Protein AF-A0A4S3ZVS5-F1 (afdb_monomer)

Radius of gyration: 31.38 Å; Cα contacts (8 Å, |Δi|>4): 69; chains: 1; bounding box: 54×24×92 Å

Foldseek 3Di:
DQQLLLCVLVVLCVVVVHDLCRVCVLQVHDSVVSVCSNNSVDPCCVVCLVSSCVVSVHDSCVSVDPDPDDDDPVVVVVVVVVVVVVVVVVVVVVVVVVVVVVVVVVVVVVVVVVVVVVVVD

Mean predicted aligned error: 13.83 Å

Sequence (121 aa):
MNRTVGAKIRHLRKTRGYSQEEVAEKLNISQSAYARIENGESQSWASHIEQLSTIFEVKPKSFLSKQKESPSTKKQKDKLLFRDSLLALNEVYQKLIDQYEKRLQEKDELITLLKREKDHL

Nearest PDB structures (foldseek):
  2b5a-assembly1_A  TM=8.286E-01  e=1.042E-03  [Bacillus] caldolyticus
  3f52-assembly1_A  TM=8.918E-01  e=3.928E-03  Corynebacterium glutamicum
  6rnx-assembly1_A  TM=7.921E-01  e=5.553E-03  Deinococcus deserti VCD115
  3vk0-assembly2_B  TM=7.957E-01  e=6.994E-03  Neisseria meningitidis MC58
  3f51-assembly1_A  TM=7.182E-01  e=9.333E-03  Corynebacterium glutamicum

pLDDT: mean 87.11, std 14.57, range [42.22, 97.81]

InterPro domains:
  IPR001387 Cro/C1-type, helix-turn-helix domain [PF01381] (9-60)
  IPR001387 Cro/C1-type, helix-turn-helix domain [PS50943] (9-63)
  IPR001387 Cro/C1-type, helix-turn-helix domain [SM00530] (8-63)
  IPR001387 Cro/C1-type, helix-turn-helix domain [cd00093] (6-63)
  IPR010982 Lambda repressor-like, DNA-binding domain superfamily [G3DSA:1.10.260.40] (1-85)
  IPR010982 Lambda repressor-like, DNA-binding domain superfamily [SSF47413] (2-68)

Structure (mmCIF, N/CA/C/O backbone):
data_AF-A0A4S3ZVS5-F1
#
_entry.id   AF-A0A4S3ZVS5-F1
#
loop_
_atom_site.group_PDB
_atom_site.id
_atom_site.type_symbol
_atom_site.label_atom_id
_atom_site.label_alt_id
_atom_site.label_comp_id
_atom_site.label_asym_id
_atom_site.label_entity_id
_atom_site.label_seq_id
_atom_site.pdbx_PDB_ins_code
_atom_site.Cartn_x
_atom_site.Cartn_y
_atom_site.Cartn_z
_atom_site.occupancy
_atom_site.B_iso_or_equiv
_atom_site.auth_seq_id
_atom_site.auth_comp_id
_atom_site.auth_asym_id
_atom_site.auth_atom_id
_atom_site.pdbx_PDB_model_num
ATOM 1 N N . MET A 1 1 ? -4.031 -15.242 10.417 1.00 63.31 1 MET A N 1
ATOM 2 C CA . MET A 1 1 ? -5.374 -14.645 10.226 1.00 63.31 1 MET A CA 1
ATOM 3 C C . MET A 1 1 ? -5.447 -13.225 10.788 1.00 63.31 1 MET A C 1
ATOM 5 O O . MET A 1 1 ? -5.711 -12.316 10.015 1.00 63.31 1 MET A O 1
ATOM 9 N N . ASN A 1 2 ? -5.107 -13.000 12.066 1.00 80.69 2 ASN A N 1
ATOM 10 C CA . ASN A 1 2 ? -5.165 -11.668 12.703 1.00 80.69 2 ASN A CA 1
ATOM 11 C C . ASN A 1 2 ? -4.334 -10.596 11.990 1.00 80.69 2 ASN A C 1
ATOM 13 O O . ASN A 1 2 ? -4.858 -9.530 11.702 1.00 80.69 2 ASN A O 1
ATOM 17 N N . ARG A 1 3 ? -3.077 -10.892 11.625 1.00 87.31 3 ARG A N 1
ATOM 18 C CA . ARG A 1 3 ? -2.220 -9.947 10.881 1.00 87.31 3 ARG A CA 1
ATOM 19 C C . ARG A 1 3 ? -2.842 -9.489 9.558 1.00 87.31 3 ARG A C 1
ATOM 21 O O . ARG A 1 3 ? -2.750 -8.321 9.209 1.00 87.31 3 ARG A O 1
ATOM 28 N N . THR A 1 4 ? -3.508 -10.391 8.838 1.00 8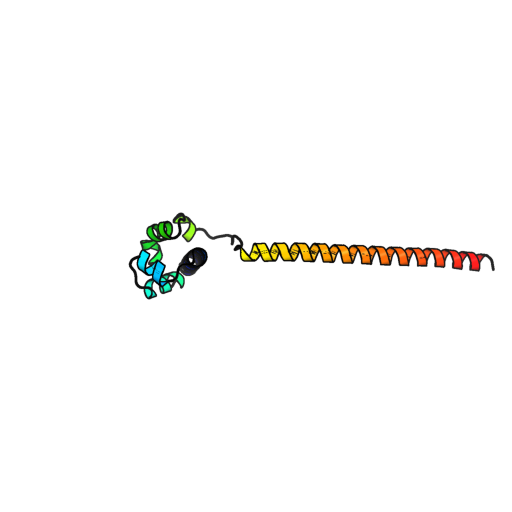9.38 4 THR A N 1
ATOM 29 C CA . THR A 1 4 ? -4.178 -10.071 7.569 1.00 89.38 4 THR A CA 1
ATOM 30 C C . THR A 1 4 ? -5.373 -9.145 7.785 1.00 89.38 4 THR A C 1
ATOM 32 O O . THR A 1 4 ? -5.566 -8.207 7.017 1.00 89.38 4 THR A O 1
ATOM 35 N N . VAL A 1 5 ? -6.165 -9.387 8.834 1.00 91.56 5 VAL A N 1
ATOM 36 C CA . VAL A 1 5 ? -7.308 -8.533 9.185 1.00 91.56 5 VAL A CA 1
ATOM 37 C C . VAL A 1 5 ? -6.831 -7.165 9.679 1.00 91.56 5 VAL A C 1
ATOM 39 O O . VAL A 1 5 ? -7.291 -6.147 9.170 1.00 91.56 5 VAL A O 1
ATOM 42 N N . GLY A 1 6 ? -5.845 -7.131 10.580 1.00 93.19 6 GLY A N 1
ATOM 43 C CA . GLY A 1 6 ? -5.231 -5.896 11.076 1.00 93.19 6 GLY A CA 1
ATOM 44 C C . GLY A 1 6 ? -4.649 -5.030 9.955 1.00 93.19 6 GLY A C 1
ATOM 45 O O . GLY A 1 6 ? -4.909 -3.829 9.901 1.00 93.19 6 GLY A O 1
ATOM 46 N N . ALA A 1 7 ? -3.967 -5.643 8.979 1.00 91.69 7 ALA A N 1
ATOM 47 C CA . ALA A 1 7 ? -3.454 -4.940 7.804 1.00 91.69 7 ALA A CA 1
ATOM 48 C C . ALA A 1 7 ? -4.566 -4.297 6.955 1.00 91.69 7 ALA A C 1
ATOM 50 O O . ALA A 1 7 ? -4.394 -3.182 6.460 1.00 91.69 7 ALA A O 1
ATOM 51 N N . LYS A 1 8 ? -5.722 -4.955 6.809 1.00 91.88 8 LYS A N 1
ATOM 52 C CA . LYS A 1 8 ? -6.874 -4.376 6.100 1.00 91.88 8 LYS A CA 1
ATOM 53 C C . LYS A 1 8 ? -7.531 -3.241 6.867 1.00 91.88 8 LYS A C 1
ATOM 55 O O . LYS A 1 8 ? -7.875 -2.239 6.253 1.00 91.88 8 LYS A O 1
ATOM 60 N N . ILE A 1 9 ? -7.697 -3.391 8.179 1.00 94.12 9 ILE A N 1
ATOM 61 C CA . ILE A 1 9 ? -8.220 -2.333 9.052 1.00 94.12 9 ILE A CA 1
ATOM 62 C C . ILE A 1 9 ? -7.335 -1.089 8.915 1.00 94.12 9 ILE A C 1
ATOM 64 O O . ILE A 1 9 ? -7.833 -0.004 8.620 1.00 94.12 9 ILE A O 1
ATOM 68 N N . ARG A 1 10 ? -6.009 -1.271 8.971 1.00 94.88 10 ARG A N 1
ATOM 69 C CA . ARG A 1 10 ? -5.032 -0.204 8.719 1.00 94.88 10 ARG A CA 1
ATOM 70 C C . ARG A 1 10 ? -5.173 0.417 7.333 1.00 94.88 10 ARG A C 1
ATOM 72 O O . ARG A 1 10 ? -5.065 1.634 7.197 1.00 94.88 10 ARG A O 1
ATOM 79 N N . HIS A 1 11 ? -5.367 -0.401 6.301 1.00 92.69 11 HIS A N 1
ATOM 80 C CA . HIS A 1 11 ? -5.551 0.094 4.941 1.00 92.69 11 HIS A CA 1
ATOM 81 C C . HIS A 1 11 ? -6.818 0.952 4.818 1.00 92.69 11 HIS A C 1
ATOM 83 O O . HIS A 1 11 ? -6.734 2.076 4.334 1.00 92.69 11 HIS A O 1
ATOM 89 N N . LEU A 1 12 ? -7.961 0.460 5.304 1.00 92.81 12 LEU A N 1
ATOM 90 C CA . LEU A 1 12 ? -9.234 1.184 5.288 1.00 92.81 12 LEU A CA 1
ATOM 91 C C . LEU A 1 12 ? -9.136 2.501 6.053 1.00 92.81 12 LEU A C 1
ATOM 93 O O . LEU A 1 12 ? -9.507 3.540 5.512 1.00 92.81 12 LEU A O 1
ATOM 97 N N . ARG A 1 13 ? -8.545 2.476 7.253 1.00 95.19 13 ARG A N 1
ATOM 98 C CA . ARG A 1 13 ? -8.303 3.678 8.049 1.00 95.19 13 ARG A CA 1
ATOM 99 C C . ARG A 1 13 ? -7.529 4.736 7.261 1.00 95.19 13 ARG A C 1
ATOM 101 O O . ARG A 1 13 ? -7.970 5.876 7.171 1.00 95.19 13 ARG A O 1
ATOM 108 N N . LYS A 1 14 ? -6.395 4.355 6.662 1.00 92.56 14 LYS A N 1
ATOM 109 C CA . LYS A 1 14 ? -5.555 5.280 5.885 1.00 92.56 14 LYS A CA 1
ATOM 110 C C . LYS A 1 14 ? -6.262 5.802 4.636 1.00 92.56 14 LYS A C 1
ATOM 112 O O . LYS A 1 14 ? -6.123 6.977 4.323 1.00 92.56 14 LYS A O 1
ATOM 117 N N . THR A 1 15 ? -7.025 4.961 3.939 1.00 88.44 15 THR A N 1
ATOM 118 C CA . THR A 1 15 ? -7.804 5.372 2.759 1.00 88.44 15 THR A CA 1
ATOM 119 C C . THR A 1 15 ? -8.904 6.371 3.117 1.00 88.44 15 THR A C 1
ATOM 121 O O . THR A 1 15 ? -9.191 7.265 2.329 1.00 88.44 15 THR A O 1
ATOM 124 N N . ARG A 1 16 ? -9.487 6.256 4.315 1.00 89.62 16 ARG A N 1
ATOM 125 C CA . ARG A 1 16 ? -10.464 7.212 4.856 1.00 89.62 16 ARG A CA 1
ATOM 126 C C . ARG A 1 16 ? -9.823 8.450 5.497 1.00 89.62 16 ARG A C 1
ATOM 128 O O . ARG A 1 16 ? -10.546 9.343 5.915 1.00 89.62 16 ARG A O 1
ATOM 135 N N . GLY A 1 17 ? -8.491 8.514 5.566 1.00 92.06 17 GLY A N 1
ATOM 136 C CA . GLY A 1 17 ? -7.759 9.650 6.128 1.00 92.06 17 GLY A CA 1
ATOM 137 C C . GLY A 1 17 ? -7.744 9.720 7.657 1.00 92.06 17 GLY A C 1
ATOM 138 O O . GLY A 1 17 ? -7.295 10.727 8.187 1.00 92.06 17 GLY A O 1
ATOM 139 N N . TYR A 1 18 ? -8.186 8.675 8.362 1.00 94.94 18 TYR A N 1
ATOM 140 C CA . TYR A 1 18 ? -8.285 8.704 9.823 1.00 94.94 18 TYR A CA 1
ATOM 141 C C . TYR A 1 18 ? -6.950 8.413 10.533 1.00 94.94 18 TYR A C 1
ATOM 143 O O . TYR A 1 18 ? -6.156 7.562 10.103 1.00 94.94 18 TYR A O 1
ATOM 151 N N . SER A 1 19 ? -6.725 9.050 11.679 1.00 97.44 19 SER A N 1
ATOM 152 C CA . SER A 1 19 ? -5.681 8.710 12.649 1.00 97.44 19 SER A CA 1
ATOM 153 C C . SER A 1 19 ? -6.059 7.468 13.472 1.00 97.44 19 SER A C 1
ATOM 155 O O . SER A 1 19 ? -7.186 6.969 13.405 1.00 97.44 19 SER A O 1
ATOM 157 N N . GLN A 1 20 ? -5.098 6.892 14.205 1.00 96.81 20 GLN A N 1
ATOM 158 C CA . GLN A 1 20 ? -5.401 5.746 15.075 1.00 96.81 20 GLN A CA 1
ATOM 159 C C . GLN A 1 20 ? -6.265 6.180 16.264 1.00 96.81 20 GLN A C 1
ATOM 161 O O . GLN A 1 20 ? -7.144 5.431 16.675 1.00 96.81 20 GLN A O 1
ATOM 166 N N . GLU A 1 21 ? -6.035 7.392 16.761 1.00 97.75 21 GLU A N 1
ATOM 167 C CA . GLU A 1 21 ? -6.771 8.048 17.834 1.00 97.75 21 GLU A CA 1
ATOM 168 C C . GLU A 1 21 ? -8.245 8.230 17.455 1.00 97.75 21 GLU A C 1
ATOM 170 O O . GLU A 1 21 ? -9.118 7.807 18.204 1.00 97.75 21 GLU A O 1
ATOM 175 N N . GLU A 1 22 ? -8.527 8.760 16.259 1.00 97.38 22 GLU A N 1
ATOM 176 C CA . GLU A 1 22 ? -9.896 9.020 15.791 1.00 97.38 22 GLU A CA 1
ATOM 177 C C . GLU A 1 22 ? -10.735 7.740 15.688 1.00 97.38 22 GLU A C 1
ATOM 179 O O . GLU A 1 22 ? -11.915 7.724 16.038 1.00 97.38 22 GLU A O 1
ATOM 184 N N . VAL A 1 23 ? -10.149 6.642 15.197 1.00 97.38 23 VAL A N 1
ATOM 185 C CA . VAL A 1 23 ? -10.874 5.363 15.118 1.00 97.38 23 VAL A CA 1
ATOM 186 C C . VAL A 1 23 ? -10.995 4.715 16.492 1.00 97.38 23 VAL A C 1
ATOM 188 O O . VAL A 1 23 ? -12.032 4.125 16.790 1.00 97.38 23 VAL A O 1
ATOM 191 N N . ALA A 1 24 ? -9.971 4.832 17.338 1.00 97.38 24 ALA A N 1
ATOM 192 C CA . ALA A 1 24 ? -10.018 4.323 18.703 1.00 97.38 24 ALA A CA 1
ATOM 193 C C . ALA A 1 24 ? -11.132 5.000 19.516 1.00 97.38 24 ALA A C 1
ATOM 195 O O . ALA A 1 24 ? -11.898 4.306 20.180 1.00 97.38 24 ALA A O 1
ATOM 196 N N . GLU A 1 25 ? -11.293 6.318 19.376 1.00 97.25 25 GLU A N 1
ATOM 197 C CA . GLU A 1 25 ? -12.379 7.083 19.991 1.00 97.25 25 GLU A CA 1
ATOM 198 C C . GLU A 1 25 ? -13.754 6.619 19.488 1.00 97.25 25 GLU A C 1
ATOM 200 O O . GLU A 1 25 ? -14.634 6.309 20.289 1.00 97.25 25 GLU A O 1
ATOM 205 N N . LYS A 1 26 ? -13.925 6.451 18.168 1.00 95.56 26 LYS A N 1
ATOM 206 C CA . LYS A 1 26 ? -15.174 5.926 17.576 1.00 95.56 26 LYS A CA 1
ATOM 207 C C . LYS A 1 26 ? -15.516 4.502 18.028 1.00 95.56 26 LYS A C 1
ATOM 209 O O . LYS A 1 26 ? -16.685 4.127 18.030 1.00 95.56 26 LYS A O 1
ATOM 214 N N . LEU A 1 27 ? -14.508 3.705 18.375 1.00 95.62 27 LEU A N 1
ATOM 215 C CA . LEU A 1 27 ? -14.665 2.354 18.917 1.00 95.62 27 LEU A CA 1
ATOM 216 C C . LEU A 1 27 ? -14.763 2.320 20.444 1.00 95.62 27 LEU A C 1
ATOM 218 O O . LEU A 1 27 ? -14.998 1.250 21.000 1.00 95.62 27 LEU A O 1
ATOM 222 N N . ASN A 1 28 ? -14.589 3.461 21.113 1.00 95.94 28 ASN A N 1
ATOM 223 C CA . ASN A 1 28 ? -14.520 3.574 22.565 1.00 95.94 28 ASN A CA 1
ATOM 224 C C . ASN A 1 28 ? -13.439 2.666 23.194 1.00 95.94 28 ASN A C 1
ATOM 226 O O . ASN A 1 28 ? -13.673 1.975 24.186 1.00 95.94 28 ASN A O 1
ATOM 230 N N . ILE A 1 29 ? -12.245 2.646 22.593 1.00 96.38 29 ILE A N 1
ATOM 231 C CA . ILE A 1 29 ? -11.066 1.916 23.085 1.00 96.38 29 ILE A CA 1
ATOM 232 C C . ILE A 1 29 ? -9.841 2.831 23.141 1.00 96.38 29 ILE A C 1
ATOM 234 O O . ILE A 1 29 ? -9.815 3.900 22.538 1.00 96.38 29 ILE A O 1
ATOM 238 N N . SER A 1 30 ? -8.780 2.404 23.831 1.00 97.56 30 SER A N 1
ATOM 239 C CA . SER A 1 30 ? -7.521 3.150 23.806 1.00 97.56 30 SER A CA 1
ATOM 240 C C . SER A 1 30 ? -6.856 3.086 22.425 1.00 97.56 30 SER A C 1
ATOM 242 O O . SER A 1 30 ? -6.913 2.069 21.724 1.00 97.56 30 SER A O 1
ATOM 244 N N . GLN A 1 31 ? -6.134 4.147 22.063 1.00 97.44 31 GLN A N 1
ATOM 245 C CA . GLN A 1 31 ? -5.321 4.182 20.843 1.00 97.44 31 GLN A CA 1
ATOM 246 C C . GLN A 1 31 ? -4.303 3.028 20.799 1.00 97.44 31 GLN A C 1
ATOM 248 O O . GLN A 1 31 ? -4.131 2.392 19.758 1.00 97.44 31 GLN A O 1
ATOM 253 N N . SER A 1 32 ? -3.722 2.656 21.945 1.00 97.38 32 SER A N 1
ATOM 254 C CA . SER A 1 32 ? -2.833 1.494 22.064 1.00 97.38 32 SER A CA 1
ATOM 255 C C . SER A 1 32 ? -3.535 0.160 21.769 1.00 97.38 32 SER A C 1
ATOM 257 O O . SER A 1 32 ? -2.975 -0.692 21.074 1.00 97.38 32 SER A O 1
ATOM 259 N N . ALA A 1 33 ? -4.775 -0.029 22.230 1.00 96.44 33 ALA A N 1
ATOM 260 C CA . ALA A 1 33 ? -5.563 -1.223 21.931 1.00 96.44 33 ALA A CA 1
ATOM 261 C C . ALA A 1 33 ? -5.896 -1.307 20.435 1.00 96.44 33 ALA A C 1
ATOM 263 O O . ALA A 1 33 ? -5.789 -2.379 19.832 1.00 96.44 33 ALA A O 1
ATOM 264 N N . TYR A 1 34 ? -6.227 -0.172 19.815 1.00 97.75 34 TYR A N 1
ATOM 265 C CA . TYR A 1 34 ? -6.447 -0.097 18.375 1.00 97.75 34 TYR A CA 1
ATOM 266 C C . TYR A 1 34 ? -5.163 -0.375 17.569 1.00 97.75 34 TYR A C 1
ATOM 268 O O . TYR A 1 34 ? -5.183 -1.135 16.599 1.00 97.75 34 TYR A O 1
ATOM 276 N N . ALA A 1 35 ? -4.009 0.142 17.999 1.00 96.88 35 ALA A N 1
ATOM 277 C CA . ALA A 1 35 ? -2.725 -0.149 17.361 1.00 96.88 35 ALA A CA 1
ATOM 278 C C . ALA A 1 35 ? -2.395 -1.654 17.390 1.00 96.88 35 ALA A C 1
ATOM 280 O O . ALA A 1 35 ? -1.988 -2.224 16.371 1.00 96.88 35 ALA A O 1
ATOM 281 N N . ARG A 1 36 ? -2.659 -2.330 18.518 1.00 96.69 36 ARG A N 1
ATOM 282 C CA . ARG A 1 36 ? -2.513 -3.790 18.643 1.00 96.69 36 ARG A CA 1
ATOM 283 C C . ARG A 1 36 ? -3.428 -4.566 17.695 1.00 96.69 36 ARG A C 1
ATOM 285 O O . ARG A 1 36 ? -3.016 -5.603 17.168 1.00 96.69 36 ARG A O 1
ATOM 292 N N . ILE A 1 37 ? -4.650 -4.081 17.456 1.00 95.69 37 ILE A N 1
ATOM 293 C CA . ILE A 1 37 ? -5.551 -4.638 16.436 1.00 95.69 37 ILE A CA 1
ATOM 294 C C . ILE A 1 37 ? -4.893 -4.552 15.053 1.00 95.69 37 ILE A C 1
ATOM 296 O O . ILE A 1 37 ? -4.796 -5.564 14.357 1.00 95.69 37 ILE A O 1
ATOM 300 N N . GLU A 1 38 ? -4.397 -3.375 14.661 1.00 95.31 38 GLU A N 1
ATOM 301 C CA . GLU A 1 38 ? -3.777 -3.184 13.344 1.00 95.31 38 GLU A CA 1
ATOM 302 C C . GLU A 1 38 ? -2.510 -4.027 13.148 1.00 95.31 38 GLU A C 1
ATOM 304 O O . GLU A 1 38 ? -2.257 -4.513 12.044 1.00 95.31 38 GLU A O 1
ATOM 309 N N . ASN A 1 39 ? -1.728 -4.234 14.211 1.00 94.31 39 ASN A N 1
ATOM 310 C CA . ASN A 1 39 ? -0.542 -5.096 14.196 1.00 94.31 39 ASN A CA 1
ATOM 311 C C . ASN A 1 39 ? -0.882 -6.599 14.197 1.00 94.31 39 ASN A C 1
ATOM 313 O O . ASN A 1 39 ? -0.012 -7.439 13.959 1.00 94.31 39 ASN A O 1
ATOM 317 N N . GLY A 1 40 ? -2.145 -6.962 14.444 1.00 92.19 40 GLY A N 1
ATOM 318 C CA . GLY A 1 40 ? -2.587 -8.351 14.567 1.00 92.19 40 GLY A CA 1
ATOM 319 C C . GLY A 1 40 ? -2.170 -9.026 15.878 1.00 92.19 40 GLY A C 1
ATOM 320 O O . GLY A 1 40 ? -2.210 -10.254 15.959 1.00 92.19 40 GLY A O 1
ATOM 321 N N . GLU A 1 41 ? -1.784 -8.236 16.882 1.00 92.75 41 GLU A N 1
ATOM 322 C CA . GLU A 1 41 ? -1.416 -8.656 18.244 1.00 92.75 41 GLU A CA 1
ATOM 323 C C . GLU A 1 41 ? -2.643 -8.835 19.156 1.00 92.75 41 GLU A C 1
ATOM 325 O O . GLU A 1 41 ? -2.524 -9.301 20.290 1.00 92.75 41 GLU A O 1
ATOM 330 N N . SER A 1 42 ? -3.826 -8.424 18.690 1.00 90.12 42 SER A N 1
ATOM 331 C CA . SER A 1 42 ? -5.107 -8.609 19.372 1.00 90.12 42 SER A CA 1
ATOM 332 C C . SER A 1 42 ? -6.168 -9.154 18.414 1.00 90.12 42 SER A C 1
ATOM 334 O O . SER A 1 42 ? -6.199 -8.801 17.234 1.00 90.12 42 SER A O 1
ATOM 336 N N . GLN A 1 43 ? -7.063 -9.997 18.937 1.00 90.06 43 GLN A N 1
ATOM 337 C CA . GLN A 1 43 ? -8.267 -10.478 18.243 1.00 90.06 43 GLN A CA 1
ATOM 338 C C . GLN A 1 43 ? -9.516 -9.648 18.538 1.00 90.06 43 GLN A C 1
ATOM 340 O O . GLN A 1 43 ? -10.578 -9.938 17.993 1.00 90.06 43 GLN A O 1
ATOM 345 N N . SER A 1 44 ? -9.396 -8.587 19.339 1.00 91.25 44 SER A N 1
ATOM 346 C CA . SER A 1 44 ? -10.530 -7.727 19.685 1.00 91.25 44 SER A CA 1
ATOM 347 C C . SER A 1 44 ? -11.190 -7.070 18.468 1.00 91.25 44 SER A C 1
ATOM 349 O O . SER A 1 44 ? -12.331 -6.649 18.563 1.00 91.25 44 SER A O 1
ATOM 351 N N . TRP A 1 45 ? -10.565 -7.042 17.286 1.00 92.25 45 TRP A N 1
ATOM 352 C CA . TRP A 1 45 ? -11.249 -6.618 16.055 1.00 92.25 45 TRP A CA 1
ATOM 353 C C . TRP A 1 45 ? -12.531 -7.408 15.764 1.00 92.25 45 TRP A C 1
ATOM 355 O O . TRP A 1 45 ? -13.441 -6.863 15.150 1.00 92.25 45 TRP A O 1
ATOM 365 N N . ALA A 1 46 ? -12.618 -8.671 16.198 1.00 92.00 46 ALA A N 1
ATOM 366 C CA . ALA A 1 46 ? -13.792 -9.504 15.964 1.00 92.00 46 ALA A CA 1
ATOM 367 C C . ALA A 1 46 ? -15.005 -9.013 16.767 1.00 92.00 46 ALA A C 1
ATOM 369 O O . ALA A 1 46 ? -16.108 -8.981 16.231 1.00 92.00 46 ALA A O 1
ATOM 370 N N . SER A 1 47 ? -14.803 -8.564 18.012 1.00 93.88 47 SER A N 1
ATOM 371 C CA . SER A 1 47 ? -15.882 -8.002 18.837 1.00 93.88 47 SER A CA 1
ATOM 372 C C . SER A 1 47 ? -16.335 -6.623 18.354 1.00 93.88 47 SER A C 1
ATOM 374 O O . SER A 1 47 ? -17.468 -6.233 18.601 1.00 93.88 47 SER A O 1
ATOM 376 N N . HIS A 1 48 ? -15.470 -5.906 17.634 1.00 93.88 48 HIS A N 1
ATOM 377 C CA . HIS A 1 48 ? -15.754 -4.574 17.096 1.00 93.88 48 HIS A CA 1
ATOM 378 C C . HIS A 1 48 ? -16.119 -4.602 15.604 1.00 93.88 48 HIS A C 1
ATOM 380 O O . HIS A 1 48 ? -16.186 -3.549 14.974 1.00 93.88 48 HIS A O 1
ATOM 386 N N . ILE A 1 49 ? -16.323 -5.780 14.999 1.00 93.94 49 ILE A N 1
ATOM 387 C CA . ILE A 1 49 ? -16.419 -5.898 13.537 1.00 93.94 49 ILE A CA 1
ATOM 388 C C . ILE A 1 49 ? -17.604 -5.122 12.954 1.00 93.94 49 ILE A C 1
ATOM 390 O O . ILE A 1 49 ? -17.448 -4.509 11.903 1.00 93.94 49 ILE A O 1
ATOM 394 N N . GLU A 1 50 ? -18.735 -5.087 13.664 1.00 94.50 50 GLU A N 1
ATOM 395 C CA . GLU A 1 50 ? -19.936 -4.340 13.267 1.00 94.50 50 GLU A CA 1
ATOM 396 C C . GLU A 1 50 ? -19.710 -2.820 13.323 1.00 94.50 50 GLU A C 1
ATOM 398 O O . GLU A 1 50 ? -20.067 -2.079 12.406 1.00 94.50 50 GLU A O 1
ATOM 403 N N . GLN A 1 51 ? -19.033 -2.336 14.365 1.00 95.50 51 GLN A N 1
ATOM 404 C CA . GLN A 1 51 ? -18.690 -0.917 14.481 1.00 95.50 51 GLN A CA 1
ATOM 405 C C . GLN A 1 51 ? -17.657 -0.516 13.427 1.00 95.50 51 GLN A C 1
ATOM 407 O O . GLN A 1 51 ? -17.805 0.513 12.776 1.00 95.50 51 GLN A O 1
ATOM 412 N N . LEU A 1 52 ? -16.644 -1.355 13.201 1.00 95.69 52 LEU A N 1
ATOM 413 C CA . LEU A 1 52 ? -15.645 -1.162 12.152 1.00 95.69 52 LEU A CA 1
ATOM 414 C C . LEU A 1 52 ? -16.284 -1.129 10.757 1.00 95.69 52 LEU A C 1
ATOM 416 O O . LEU A 1 52 ? -15.882 -0.309 9.930 1.00 95.69 52 LEU A O 1
ATOM 420 N N . SER A 1 53 ? -17.280 -1.982 10.481 1.00 94.31 53 SER A N 1
ATOM 421 C CA . SER A 1 53 ? -18.037 -1.915 9.225 1.00 94.31 53 SER A CA 1
ATOM 422 C C . SER A 1 53 ? -18.785 -0.604 9.067 1.00 94.31 53 SER A C 1
ATOM 424 O O . SER A 1 53 ? -18.791 -0.061 7.967 1.00 94.31 53 SER A O 1
ATOM 426 N N . THR A 1 54 ? -19.365 -0.077 10.143 1.00 95.00 54 THR A N 1
ATOM 427 C CA . THR A 1 54 ? -20.057 1.214 10.119 1.00 95.00 54 THR A CA 1
ATOM 428 C C . THR A 1 54 ? -19.074 2.364 9.906 1.00 95.00 54 THR A C 1
ATOM 430 O O . THR A 1 54 ? -19.283 3.179 9.017 1.00 95.00 54 THR A O 1
ATOM 433 N N . ILE A 1 55 ? -17.957 2.394 10.644 1.00 94.38 55 ILE A N 1
ATOM 434 C CA . ILE A 1 55 ? -16.931 3.449 10.546 1.00 94.38 55 ILE A CA 1
ATOM 435 C C . ILE A 1 55 ? -16.319 3.512 9.141 1.00 94.38 55 ILE A C 1
ATOM 437 O O . ILE A 1 55 ? -16.059 4.596 8.624 1.00 94.38 55 ILE A O 1
ATOM 441 N N . PHE A 1 56 ? -16.056 2.359 8.524 1.00 94.31 56 PHE A N 1
ATOM 442 C CA . PHE A 1 56 ? -15.431 2.299 7.200 1.00 94.31 56 PHE A CA 1
ATOM 443 C C . PHE A 1 56 ? -16.428 2.121 6.049 1.00 94.31 56 PHE A C 1
ATOM 445 O O . PHE A 1 56 ? -15.991 2.060 4.897 1.00 94.31 56 PHE A O 1
ATOM 452 N N . GLU A 1 57 ? -17.727 2.041 6.344 1.00 93.25 57 GLU A N 1
ATOM 453 C CA . GLU A 1 57 ? -18.838 1.797 5.409 1.00 93.25 57 GLU A CA 1
ATOM 454 C C . GLU A 1 57 ? -18.588 0.587 4.488 1.00 93.25 57 GLU A C 1
ATOM 456 O O . GLU A 1 57 ? -18.718 0.644 3.264 1.00 93.25 57 GLU A O 1
ATOM 461 N N . VAL A 1 58 ? -18.179 -0.536 5.077 1.00 91.50 58 VAL A N 1
ATOM 462 C CA . VAL A 1 58 ? -17.925 -1.797 4.364 1.00 91.50 58 VAL A CA 1
ATOM 463 C C . VAL A 1 58 ? -18.683 -2.938 5.019 1.00 91.50 58 VAL A C 1
ATOM 465 O O . VAL A 1 58 ? -18.969 -2.900 6.204 1.00 91.50 58 VAL A O 1
ATOM 468 N N . LYS A 1 59 ? -18.970 -4.017 4.287 1.00 92.81 59 LYS A N 1
ATOM 469 C CA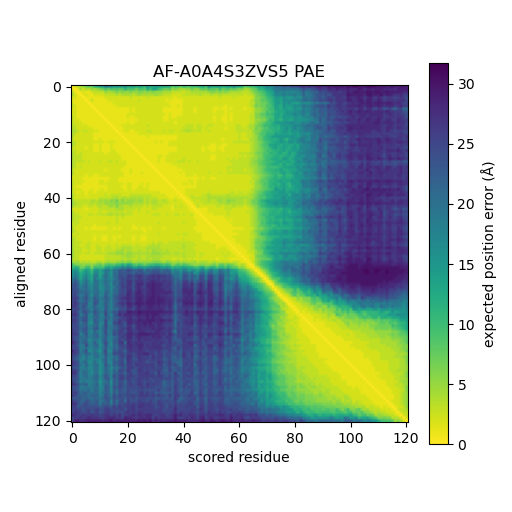 . LYS A 1 59 ? -19.577 -5.214 4.893 1.00 92.81 59 LYS A CA 1
ATOM 470 C C . LYS A 1 59 ? -18.585 -5.915 5.842 1.00 92.81 59 LYS A C 1
ATOM 472 O O . LYS A 1 59 ? -17.419 -6.052 5.463 1.00 92.81 59 LYS A O 1
ATOM 477 N N . PRO A 1 60 ? -19.026 -6.494 6.978 1.00 89.44 60 PRO A N 1
ATOM 478 C CA . PRO A 1 60 ? -18.161 -7.262 7.887 1.00 89.44 60 PRO A CA 1
ATOM 479 C C . PRO A 1 60 ? -17.327 -8.352 7.187 1.00 89.44 60 PRO A C 1
ATOM 481 O O . PRO A 1 60 ? -16.144 -8.555 7.466 1.00 89.44 60 PRO A O 1
ATOM 484 N N . LYS A 1 61 ? -17.908 -9.021 6.182 1.00 89.00 61 LYS A N 1
ATOM 485 C CA . LYS A 1 61 ? -17.218 -10.057 5.391 1.00 89.00 61 LYS A CA 1
ATOM 486 C C . LYS A 1 61 ? -15.976 -9.538 4.646 1.00 89.00 61 LYS A C 1
ATOM 488 O O . LYS A 1 61 ? -15.061 -10.322 4.392 1.00 89.00 61 LYS A O 1
ATOM 493 N N . SER A 1 62 ? -15.892 -8.241 4.340 1.00 86.69 62 SER A N 1
ATOM 494 C CA . SER A 1 62 ? -14.745 -7.628 3.650 1.00 86.69 62 SER A CA 1
ATOM 495 C C . SER A 1 62 ? -13.453 -7.695 4.478 1.00 86.69 62 SER A C 1
ATOM 497 O O . SER A 1 62 ? -12.355 -7.864 3.931 1.00 86.69 62 SER A O 1
ATOM 499 N N . PHE A 1 63 ? -13.557 -7.665 5.812 1.00 87.44 63 PHE A N 1
ATOM 500 C CA . PHE A 1 63 ? -12.403 -7.845 6.699 1.00 87.44 63 PHE A CA 1
ATOM 501 C C . PHE A 1 63 ? -11.828 -9.266 6.610 1.00 87.44 63 PHE A C 1
ATOM 503 O O . PHE A 1 63 ? -10.617 -9.454 6.732 1.00 87.44 63 PHE A O 1
ATOM 510 N N . LEU A 1 64 ? -12.652 -10.259 6.264 1.00 85.19 64 LEU A N 1
ATOM 511 C CA . LEU A 1 64 ? -12.284 -11.680 6.223 1.00 85.19 64 LEU A CA 1
ATOM 512 C C . LEU A 1 64 ? -11.923 -12.184 4.818 1.00 85.19 64 LEU A C 1
ATOM 514 O O . LEU A 1 64 ? -1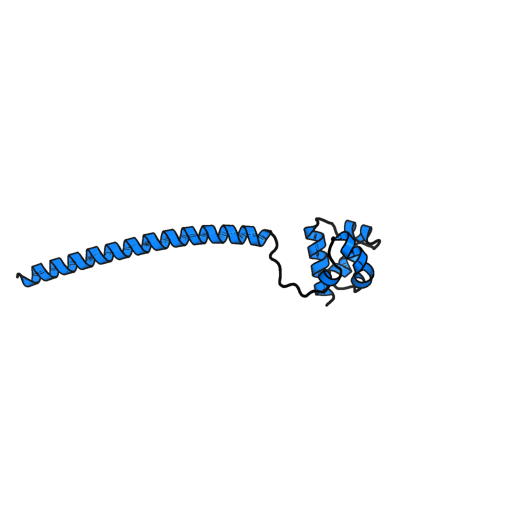1.124 -13.108 4.682 1.00 85.19 64 LEU A O 1
ATOM 518 N N . SER A 1 65 ? -12.446 -11.563 3.758 1.00 78.00 65 SER A N 1
ATOM 519 C CA . SER A 1 65 ? -12.220 -12.010 2.377 1.00 78.00 65 SER A CA 1
ATOM 520 C C . SER A 1 65 ? -10.741 -11.928 1.989 1.00 78.00 65 SER A C 1
ATOM 522 O O . SER A 1 65 ? -10.183 -10.835 1.996 1.00 78.00 65 SER A O 1
ATOM 524 N N . LYS A 1 66 ? -10.068 -13.019 1.611 1.00 67.50 66 LYS A N 1
ATOM 525 C CA . LYS A 1 66 ? -8.712 -12.927 1.032 1.00 67.50 66 LYS A CA 1
ATOM 526 C C . LYS A 1 66 ? -8.783 -12.021 -0.205 1.00 67.50 66 LYS A C 1
ATOM 528 O O . LYS A 1 66 ? -9.336 -12.426 -1.222 1.00 67.50 66 LYS A O 1
ATOM 533 N N . GLN A 1 67 ? -8.330 -10.771 -0.105 1.00 58.78 67 GLN A N 1
ATOM 534 C CA . GLN A 1 67 ? -8.374 -9.875 -1.253 1.00 58.78 67 GLN A CA 1
ATOM 535 C C . GLN A 1 67 ? -7.293 -10.311 -2.241 1.00 58.78 67 GLN A C 1
ATOM 537 O O . GLN A 1 67 ? -6.122 -10.392 -1.880 1.00 58.78 67 GLN A O 1
ATOM 542 N N . LYS A 1 68 ? -7.698 -10.556 -3.493 1.00 52.59 68 LYS A N 1
ATOM 543 C CA . LYS A 1 68 ? -6.870 -10.177 -4.640 1.00 52.59 68 LYS A CA 1
ATOM 544 C C . LYS A 1 68 ? -6.710 -8.667 -4.521 1.00 52.59 68 LYS A C 1
ATOM 546 O O . LYS A 1 68 ? -7.722 -7.972 -4.485 1.00 52.59 68 LYS A O 1
ATOM 551 N N . GLU A 1 69 ? -5.484 -8.187 -4.354 1.00 45.56 69 GLU A N 1
ATOM 552 C CA . GLU A 1 69 ? -5.195 -6.758 -4.249 1.00 45.56 69 GLU A CA 1
ATOM 553 C C . GLU A 1 69 ? -5.915 -5.986 -5.364 1.00 45.56 69 GLU A C 1
ATOM 555 O O . GLU A 1 69 ? -5.565 -6.107 -6.537 1.00 45.56 69 GLU A O 1
ATOM 560 N N . SER A 1 70 ? -6.928 -5.190 -5.023 1.00 44.56 70 SER A N 1
ATOM 561 C CA . SER A 1 70 ? -7.397 -4.148 -5.931 1.00 44.56 70 SER A CA 1
ATOM 562 C C . SER A 1 70 ? -6.343 -3.037 -5.917 1.00 44.56 70 SER A C 1
ATOM 564 O O . SER A 1 70 ? -5.987 -2.570 -4.830 1.00 44.56 70 SER A O 1
ATOM 566 N N . PRO A 1 71 ? -5.801 -2.625 -7.076 1.00 42.22 71 PRO A N 1
ATOM 567 C CA . PRO A 1 71 ? -4.700 -1.684 -7.117 1.00 42.22 71 PRO A CA 1
ATOM 568 C C . PRO A 1 71 ? -5.165 -0.330 -6.584 1.00 42.22 71 PRO A C 1
ATOM 570 O O . PRO A 1 71 ? -6.062 0.297 -7.139 1.00 42.22 71 PRO A O 1
ATOM 573 N N . SER A 1 72 ? -4.536 0.105 -5.498 1.00 46.25 72 SER A N 1
ATOM 574 C CA . SER A 1 72 ? -4.625 1.456 -4.957 1.00 46.25 72 SER A CA 1
ATOM 575 C C . SER A 1 72 ? -4.441 2.509 -6.057 1.00 46.25 72 SER A C 1
ATOM 577 O O . SER A 1 72 ? -3.629 2.340 -6.963 1.00 46.25 72 SER A O 1
ATOM 579 N N . THR A 1 73 ? -5.153 3.631 -5.949 1.00 50.03 73 THR A N 1
ATOM 580 C CA . THR A 1 73 ? -5.239 4.738 -6.924 1.00 50.03 73 THR A CA 1
ATOM 581 C C . THR A 1 73 ? -3.879 5.300 -7.387 1.00 50.03 73 THR A C 1
ATOM 583 O O . THR A 1 73 ? -3.785 5.888 -8.460 1.00 50.03 73 THR A O 1
ATOM 586 N N . LYS A 1 74 ? -2.790 5.057 -6.641 1.00 50.22 74 LYS A N 1
ATOM 587 C CA . LYS A 1 74 ? -1.407 5.356 -7.066 1.00 50.22 74 LYS A CA 1
ATOM 588 C C . LYS A 1 74 ? -0.917 4.457 -8.216 1.00 50.22 74 LYS A C 1
ATOM 590 O O . LYS A 1 74 ? -0.355 4.971 -9.174 1.00 50.22 74 LYS A O 1
ATOM 595 N N . LYS A 1 75 ? -1.242 3.155 -8.201 1.00 50.34 75 LYS A N 1
ATOM 596 C CA . LYS A 1 75 ? -0.888 2.201 -9.274 1.00 50.34 75 LYS A CA 1
ATOM 597 C C . LYS A 1 75 ? -1.545 2.558 -10.617 1.00 50.34 75 LYS A C 1
ATOM 599 O O . LYS A 1 75 ? -1.064 2.138 -11.663 1.00 50.34 75 LYS A O 1
ATOM 604 N N . GLN A 1 76 ? -2.649 3.309 -10.605 1.00 52.53 76 GLN A N 1
ATOM 605 C CA . GLN A 1 76 ? -3.376 3.673 -11.823 1.00 52.53 76 GLN A CA 1
ATOM 606 C C . GLN A 1 76 ? -2.701 4.829 -12.582 1.00 52.53 76 GLN A C 1
ATOM 608 O O . GLN A 1 76 ? -2.607 4.757 -13.805 1.00 52.53 76 GLN A O 1
ATOM 613 N N . LYS A 1 77 ? -2.153 5.829 -11.869 1.00 55.12 77 LYS A N 1
ATOM 614 C CA . LYS A 1 77 ? -1.310 6.885 -12.464 1.00 55.12 77 LYS A CA 1
ATOM 615 C C . LYS A 1 77 ? 0.006 6.324 -13.006 1.00 55.12 77 LYS A C 1
ATOM 617 O O . LYS A 1 77 ? 0.363 6.635 -14.136 1.00 55.12 77 LYS A O 1
ATOM 622 N N . ASP A 1 78 ? 0.660 5.437 -12.256 1.00 58.56 78 ASP A N 1
ATOM 623 C CA . ASP A 1 78 ? 1.902 4.789 -12.702 1.00 58.56 78 ASP A CA 1
ATOM 624 C C . ASP A 1 78 ? 1.681 3.933 -13.960 1.00 58.56 78 ASP A C 1
ATOM 626 O O . ASP A 1 78 ? 2.499 3.937 -14.877 1.00 58.56 78 ASP A O 1
ATOM 630 N N . LYS A 1 79 ? 0.533 3.246 -14.061 1.00 67.31 79 LYS A N 1
ATOM 631 C CA . LYS A 1 79 ? 0.166 2.461 -15.250 1.00 67.31 79 LYS A CA 1
ATOM 632 C C . LYS A 1 79 ? -0.117 3.332 -16.479 1.00 67.31 79 LYS A C 1
ATOM 634 O O . LYS A 1 79 ? 0.138 2.886 -17.597 1.00 67.31 79 LYS A O 1
ATOM 639 N N . LEU A 1 80 ? -0.655 4.537 -16.281 1.00 67.62 80 LEU A N 1
ATOM 640 C CA . LEU A 1 80 ? -0.916 5.488 -17.363 1.00 67.62 80 LEU A CA 1
ATOM 641 C C . LEU A 1 80 ? 0.401 6.063 -17.907 1.00 67.62 80 LEU A C 1
ATOM 643 O O . LEU A 1 80 ? 0.659 5.944 -19.098 1.00 67.62 80 LEU A O 1
ATOM 647 N N . LEU A 1 81 ? 1.283 6.538 -17.019 1.00 71.56 81 LEU A N 1
ATOM 648 C CA . LEU A 1 81 ? 2.619 7.028 -17.386 1.00 71.56 81 LEU A CA 1
ATOM 649 C C . LEU A 1 81 ? 3.458 5.954 -18.096 1.00 71.56 81 LEU A C 1
ATOM 651 O O . LEU A 1 81 ? 4.155 6.239 -19.066 1.00 71.56 81 LEU A O 1
ATOM 655 N N . PHE A 1 82 ? 3.358 4.696 -17.656 1.00 78.69 82 PHE A N 1
ATOM 656 C CA . PHE A 1 82 ? 4.050 3.585 -18.307 1.00 78.69 82 PHE A CA 1
ATOM 657 C C . PHE A 1 82 ? 3.526 3.302 -19.726 1.00 78.69 82 PHE A C 1
ATOM 659 O O . PHE A 1 82 ? 4.311 2.936 -20.599 1.00 78.69 82 PHE A O 1
ATOM 666 N N . ARG A 1 83 ? 2.221 3.487 -19.989 1.00 78.44 83 ARG A N 1
ATOM 667 C CA . ARG A 1 83 ? 1.661 3.342 -21.346 1.00 78.44 83 ARG A CA 1
ATOM 668 C C . ARG A 1 83 ? 2.183 4.416 -22.290 1.00 78.44 83 ARG A C 1
ATOM 670 O O . ARG A 1 83 ? 2.550 4.074 -23.410 1.00 78.44 83 ARG A O 1
ATOM 677 N N . ASP A 1 84 ? 2.233 5.665 -21.841 1.00 80.31 84 ASP A N 1
ATOM 678 C CA . ASP A 1 84 ? 2.678 6.780 -22.681 1.00 80.31 84 ASP A CA 1
ATOM 679 C C . ASP A 1 84 ? 4.160 6.627 -23.051 1.00 80.31 84 ASP A C 1
ATOM 681 O O . ASP A 1 84 ? 4.521 6.732 -24.224 1.00 80.31 84 ASP A O 1
ATOM 685 N N . SER A 1 85 ? 5.005 6.237 -22.087 1.00 84.19 85 SER A N 1
ATOM 686 C CA . SER A 1 85 ? 6.408 5.894 -22.361 1.00 84.19 85 SER A CA 1
ATOM 687 C C . SER A 1 85 ? 6.561 4.706 -23.317 1.00 84.19 85 SER A C 1
ATOM 689 O O . SER A 1 85 ? 7.446 4.721 -24.170 1.00 84.19 85 SER A O 1
ATOM 691 N N . LEU A 1 86 ? 5.712 3.677 -23.210 1.00 89.94 86 LEU A N 1
ATOM 692 C CA . LEU A 1 86 ? 5.776 2.508 -24.093 1.00 89.94 86 LEU A CA 1
ATOM 693 C C . LEU A 1 86 ? 5.388 2.852 -25.540 1.00 89.94 86 LEU A C 1
ATOM 695 O O . LEU A 1 86 ? 5.990 2.328 -26.474 1.00 89.94 86 LEU A O 1
ATOM 699 N N . LEU A 1 87 ? 4.407 3.741 -25.727 1.00 90.25 87 LEU A N 1
ATOM 700 C CA . LEU A 1 87 ? 3.995 4.219 -27.048 1.00 90.25 87 LEU A CA 1
ATOM 701 C C . LEU A 1 87 ? 5.105 5.032 -27.720 1.00 90.25 87 LEU A C 1
ATOM 703 O O . LEU A 1 87 ? 5.449 4.746 -28.865 1.00 90.25 87 LEU A O 1
ATOM 707 N N . ALA A 1 88 ? 5.706 5.976 -26.991 1.00 89.62 88 ALA A N 1
ATOM 708 C CA . ALA A 1 88 ? 6.816 6.778 -27.502 1.00 89.62 88 ALA A CA 1
ATOM 709 C C . ALA A 1 88 ? 8.027 5.908 -27.877 1.00 89.62 88 ALA A C 1
ATOM 711 O O . ALA A 1 88 ? 8.639 6.098 -28.926 1.00 89.62 88 ALA A O 1
ATOM 712 N N . LEU A 1 89 ? 8.347 4.907 -27.051 1.00 92.31 89 LEU A N 1
ATOM 713 C CA . LEU A 1 89 ? 9.435 3.974 -27.327 1.00 92.31 89 LEU A CA 1
ATOM 714 C C . LEU A 1 89 ? 9.167 3.143 -28.590 1.00 92.31 89 LEU A C 1
ATOM 716 O O . LEU A 1 89 ? 10.061 2.977 -29.417 1.00 92.31 89 LEU A O 1
ATOM 720 N N . ASN A 1 90 ? 7.935 2.655 -28.762 1.00 94.75 90 ASN A N 1
ATOM 721 C CA . ASN A 1 90 ? 7.555 1.920 -29.965 1.00 94.75 90 ASN A CA 1
ATOM 722 C C . ASN A 1 90 ? 7.675 2.797 -31.221 1.00 94.75 90 ASN A C 1
ATOM 724 O O . ASN A 1 90 ? 8.210 2.345 -32.225 1.00 94.75 90 ASN A O 1
ATOM 728 N N . GLU A 1 91 ? 7.254 4.063 -31.158 1.00 94.25 9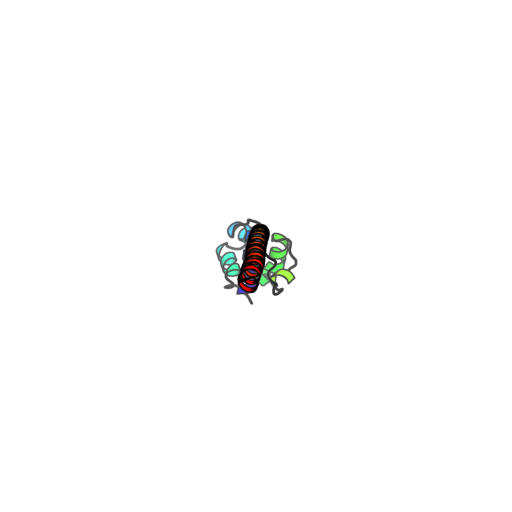1 GLU A N 1
ATOM 729 C CA . GLU A 1 91 ? 7.385 4.997 -32.283 1.00 94.25 91 GLU A CA 1
ATOM 730 C C . GLU A 1 91 ? 8.853 5.211 -32.693 1.00 94.25 91 GLU A C 1
ATOM 732 O O . GLU A 1 91 ? 9.178 5.217 -33.881 1.00 94.25 91 GLU A O 1
ATOM 737 N N . VAL A 1 92 ? 9.760 5.336 -31.718 1.00 95.12 92 VAL A N 1
ATOM 738 C CA . VAL A 1 92 ? 11.203 5.447 -31.984 1.00 95.12 92 VAL A CA 1
ATOM 739 C C . VAL A 1 92 ? 11.749 4.166 -32.615 1.00 95.12 92 VAL A C 1
ATOM 741 O O . VAL A 1 92 ? 12.518 4.247 -33.573 1.00 95.12 92 VAL A O 1
ATOM 744 N N . TYR A 1 93 ? 11.343 2.991 -32.124 1.00 95.56 93 TYR A N 1
ATOM 745 C CA . TYR A 1 93 ? 11.766 1.719 -32.713 1.00 95.56 93 TYR A CA 1
ATOM 746 C C . TYR A 1 93 ? 11.279 1.549 -34.150 1.00 95.56 93 TYR A C 1
ATOM 748 O O . TYR A 1 93 ? 12.065 1.112 -34.982 1.00 95.56 93 TYR A O 1
ATOM 756 N N . GLN A 1 94 ? 10.039 1.938 -34.458 1.00 95.25 94 GLN A N 1
ATOM 757 C CA . GLN A 1 94 ? 9.521 1.903 -35.830 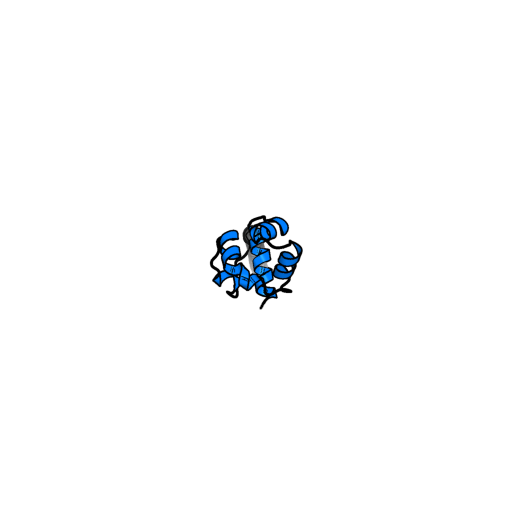1.00 95.25 94 GLN A CA 1
ATOM 758 C C . GLN A 1 94 ? 10.370 2.776 -36.760 1.00 95.25 94 GLN A C 1
ATOM 760 O O . GLN A 1 94 ? 10.914 2.276 -37.737 1.00 95.25 94 GLN A O 1
ATOM 765 N N . LYS A 1 95 ? 10.620 4.039 -36.388 1.00 96.12 95 LYS A N 1
ATOM 766 C CA . LYS A 1 95 ? 11.468 4.944 -37.188 1.00 96.12 95 LYS A CA 1
ATOM 767 C C . LYS A 1 95 ? 12.885 4.405 -37.395 1.00 96.12 95 LYS A C 1
ATOM 769 O O . LYS A 1 95 ? 13.488 4.629 -38.443 1.00 96.12 95 LYS A O 1
ATOM 774 N N . LEU A 1 96 ? 13.435 3.728 -36.388 1.00 96.06 96 LEU A N 1
ATOM 775 C CA . LEU A 1 96 ? 14.758 3.123 -36.477 1.00 96.06 96 LEU A CA 1
ATOM 776 C C . LEU A 1 96 ? 14.767 1.923 -37.435 1.00 96.06 96 LEU A C 1
ATOM 778 O O . LEU A 1 96 ? 15.694 1.801 -38.233 1.00 96.06 96 LEU A O 1
ATOM 782 N N . ILE A 1 97 ? 13.747 1.064 -37.366 1.00 97.50 97 ILE A N 1
ATOM 783 C CA . ILE A 1 97 ? 13.571 -0.073 -38.279 1.00 97.50 97 ILE A CA 1
ATOM 784 C C . ILE A 1 97 ? 13.451 0.436 -39.718 1.00 97.50 97 ILE A C 1
ATOM 786 O O . ILE A 1 97 ? 14.255 0.027 -40.555 1.00 97.50 97 ILE A O 1
ATOM 790 N N . ASP A 1 98 ? 12.577 1.413 -39.971 1.00 97.38 98 ASP A N 1
ATOM 791 C CA . ASP A 1 98 ? 12.391 2.021 -41.295 1.00 97.38 98 ASP A CA 1
ATOM 792 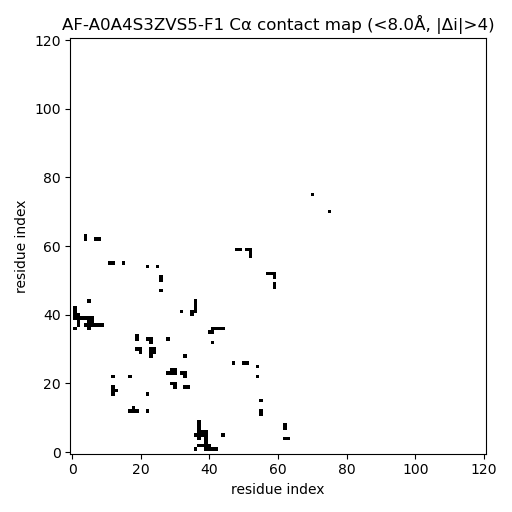C C . ASP A 1 98 ? 13.714 2.566 -41.863 1.00 97.38 98 ASP A C 1
ATOM 794 O O . ASP A 1 98 ? 14.039 2.404 -43.043 1.00 97.38 98 ASP A O 1
ATOM 798 N N . GLN A 1 99 ? 14.528 3.205 -41.014 1.00 97.50 99 GLN A N 1
ATO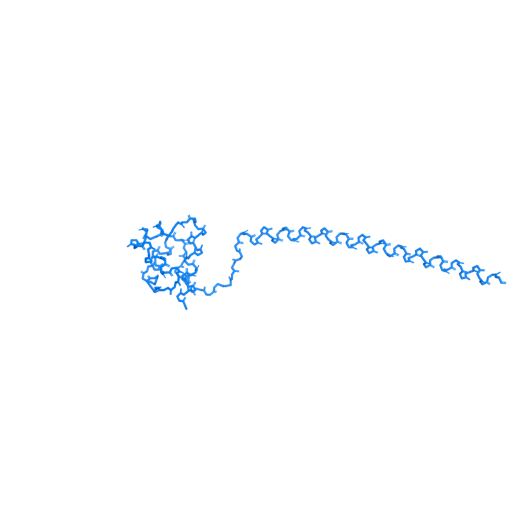M 799 C CA . GLN A 1 99 ? 15.832 3.723 -41.423 1.00 97.50 99 GLN A CA 1
ATOM 800 C C . GLN A 1 99 ? 16.811 2.604 -41.808 1.00 97.50 99 GLN A C 1
ATOM 802 O O . GLN A 1 99 ? 17.593 2.769 -42.751 1.00 97.50 99 GLN A O 1
ATOM 807 N N . TYR A 1 100 ? 16.808 1.485 -41.080 1.00 97.56 100 TYR A N 1
ATOM 808 C CA . TYR A 1 100 ? 17.654 0.337 -41.399 1.00 97.56 100 TYR A CA 1
ATOM 809 C C . TYR A 1 100 ? 17.214 -0.358 -42.684 1.00 97.56 100 TYR A C 1
ATOM 811 O O . TYR A 1 100 ? 18.073 -0.676 -43.506 1.00 97.56 100 TYR A O 1
ATOM 819 N N . GLU A 1 101 ? 15.910 -0.536 -42.888 1.00 97.81 101 GLU A N 1
ATOM 820 C CA . GLU A 1 101 ? 15.356 -1.119 -44.113 1.00 97.81 101 GLU A CA 1
ATOM 821 C C . GLU A 1 101 ? 15.736 -0.287 -45.339 1.00 97.81 101 GLU A C 1
ATOM 823 O O . GLU A 1 101 ? 16.258 -0.825 -46.316 1.00 97.81 101 GLU A O 1
ATOM 828 N N . LYS A 1 102 ? 15.612 1.043 -45.251 1.00 97.75 102 LYS A N 1
ATOM 829 C CA . LYS A 1 102 ? 16.023 1.944 -46.333 1.00 97.75 102 LYS A CA 1
ATOM 830 C C . LYS A 1 102 ? 17.513 1.825 -46.668 1.00 97.75 102 LYS A C 1
ATOM 832 O O . LYS A 1 102 ? 17.880 1.731 -47.835 1.00 97.75 102 LYS A O 1
ATOM 837 N N . ARG A 1 103 ? 18.387 1.795 -45.655 1.00 96.81 103 ARG A N 1
ATOM 838 C CA . ARG A 1 103 ? 19.838 1.629 -45.868 1.00 96.81 103 ARG A CA 1
ATOM 839 C C . ARG A 1 103 ? 20.187 0.273 -46.470 1.00 96.81 103 AR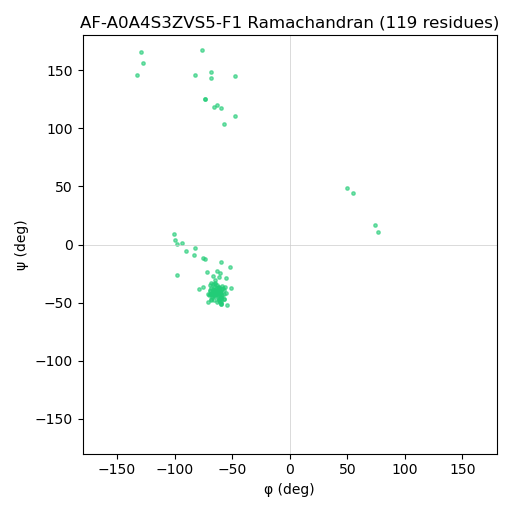G A C 1
ATOM 841 O O . ARG A 1 103 ? 21.174 0.176 -47.196 1.00 96.81 103 ARG A O 1
ATOM 848 N N . LEU A 1 104 ? 19.440 -0.773 -46.119 1.00 97.31 104 LEU A N 1
ATOM 849 C CA . LEU A 1 104 ? 19.635 -2.101 -46.687 1.00 97.31 104 LEU A CA 1
ATOM 850 C C . LEU A 1 104 ? 19.257 -2.101 -48.170 1.00 97.31 104 LEU A C 1
ATOM 852 O O . LEU A 1 104 ? 20.056 -2.543 -48.988 1.00 97.31 104 LEU A O 1
ATOM 856 N N . GLN A 1 105 ? 18.125 -1.487 -48.517 1.00 97.25 105 GLN A N 1
ATOM 857 C CA . GLN A 1 105 ? 17.702 -1.331 -49.905 1.00 97.25 105 GLN A CA 1
ATOM 858 C C . GLN A 1 105 ? 18.732 -0.549 -50.740 1.00 97.25 105 GLN A C 1
ATOM 860 O O . GLN A 1 105 ? 19.151 -1.019 -51.794 1.00 97.25 105 GLN A O 1
ATOM 865 N N . GLU A 1 106 ? 19.208 0.598 -50.246 1.00 96.38 106 GLU A N 1
ATOM 866 C CA . GLU A 1 106 ? 20.244 1.398 -50.924 1.00 96.38 106 GLU A CA 1
ATOM 867 C C . GLU A 1 106 ? 21.534 0.585 -51.158 1.00 96.38 106 GLU A C 1
ATOM 869 O O . GLU A 1 106 ? 22.185 0.699 -52.199 1.00 96.38 106 GLU A O 1
ATOM 874 N N . LYS A 1 107 ? 21.910 -0.272 -50.199 1.00 95.12 107 LYS A N 1
ATOM 875 C CA . LYS A 1 107 ? 23.069 -1.167 -50.330 1.00 95.12 107 LYS A CA 1
ATOM 876 C C . LYS A 1 107 ? 22.840 -2.257 -51.374 1.00 95.12 107 LYS A C 1
ATOM 878 O O . LYS A 1 107 ? 23.756 -2.530 -52.147 1.00 95.12 107 LYS A O 1
ATOM 883 N N . ASP A 1 108 ? 21.657 -2.860 -51.412 1.00 96.75 108 ASP A N 1
ATOM 884 C CA . ASP A 1 108 ? 21.321 -3.909 -52.379 1.00 96.75 108 ASP A CA 1
ATOM 885 C C . ASP A 1 108 ? 21.273 -3.366 -53.816 1.00 96.75 108 ASP A C 1
ATOM 887 O O . ASP A 1 108 ? 21.772 -4.010 -54.748 1.00 96.75 108 ASP A O 1
ATOM 891 N N . GLU A 1 109 ? 20.765 -2.146 -54.001 1.00 96.25 109 GLU A N 1
ATOM 892 C CA . GLU A 1 109 ? 20.790 -1.433 -55.283 1.00 96.25 109 GLU A CA 1
ATOM 893 C C . GLU A 1 109 ? 22.232 -1.178 -55.755 1.00 96.25 109 GLU A C 1
ATOM 895 O O . GLU A 1 109 ? 22.581 -1.496 -56.897 1.00 96.25 109 GLU A O 1
ATOM 900 N N . LEU A 1 110 ? 23.108 -0.696 -54.865 1.00 95.19 110 LEU A N 1
ATOM 901 C CA . LEU A 1 110 ? 24.529 -0.485 -55.169 1.00 95.19 110 LEU A CA 1
ATOM 902 C C . LEU A 1 110 ? 25.255 -1.789 -55.512 1.00 95.19 110 LEU A C 1
ATOM 904 O O . LEU A 1 110 ? 26.022 -1.835 -56.473 1.00 95.19 110 LEU A O 1
ATOM 908 N N . ILE A 1 111 ? 25.010 -2.863 -54.757 1.00 95.50 111 ILE A N 1
ATOM 909 C CA . ILE A 1 111 ? 25.588 -4.185 -55.039 1.00 95.50 111 ILE A CA 1
ATOM 910 C C . ILE A 1 111 ? 25.149 -4.671 -56.423 1.00 95.50 111 ILE A C 1
ATOM 912 O O . ILE A 1 111 ? 25.958 -5.235 -57.161 1.00 95.50 111 ILE A O 1
ATOM 916 N N . THR A 1 112 ? 23.888 -4.446 -56.788 1.00 95.19 112 THR A N 1
ATOM 917 C CA . THR A 1 112 ? 23.352 -4.822 -58.101 1.00 95.19 112 THR A CA 1
ATOM 918 C C . THR A 1 112 ? 24.036 -4.042 -59.224 1.00 95.19 112 THR A C 1
ATOM 920 O O . THR A 1 112 ? 24.442 -4.640 -60.222 1.00 95.19 112 THR A O 1
ATOM 923 N N . LEU A 1 113 ? 24.229 -2.732 -59.046 1.00 94.19 113 LEU A N 1
ATOM 924 C CA . LEU A 1 113 ? 24.931 -1.882 -60.009 1.00 94.19 113 LEU A CA 1
ATOM 925 C C . LEU A 1 113 ? 26.389 -2.326 -60.204 1.00 94.19 113 LEU A C 1
ATOM 927 O O . LEU A 1 113 ? 26.821 -2.527 -61.337 1.00 94.19 113 LEU A O 1
ATOM 931 N N . LEU A 1 114 ? 27.118 -2.544 -59.106 1.00 92.44 114 LEU A N 1
ATOM 932 C CA . LEU A 1 114 ? 28.525 -2.958 -59.132 1.00 92.44 114 LEU A CA 1
ATOM 933 C C . LEU A 1 114 ? 28.720 -4.339 -59.770 1.00 92.44 114 LEU A C 1
ATOM 935 O O . LEU A 1 114 ? 29.695 -4.558 -60.486 1.00 92.44 114 LEU A O 1
ATOM 939 N N . LYS A 1 115 ? 27.797 -5.280 -59.531 1.00 92.44 115 LYS A N 1
ATOM 940 C CA . LYS A 1 115 ? 27.818 -6.589 -60.204 1.00 92.44 115 LYS A CA 1
ATOM 941 C C . LYS A 1 115 ? 27.650 -6.434 -61.712 1.00 92.44 115 LYS A C 1
ATOM 943 O O . LYS A 1 115 ? 28.430 -7.002 -62.463 1.00 92.44 115 LYS 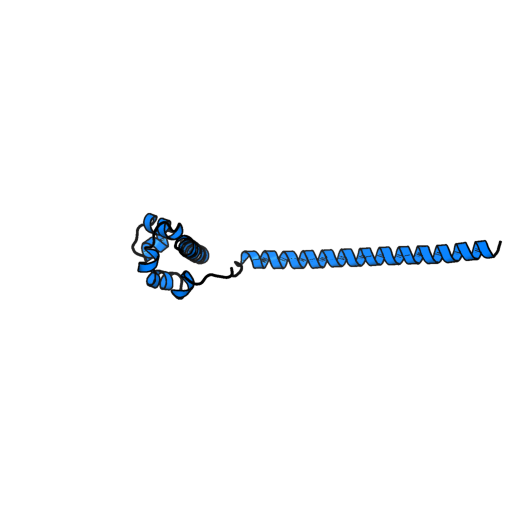A O 1
ATOM 948 N N . ARG A 1 116 ? 26.693 -5.608 -62.143 1.00 89.31 116 ARG A N 1
ATOM 949 C CA . ARG A 1 116 ? 26.452 -5.344 -63.564 1.00 89.31 116 ARG A CA 1
ATOM 950 C C . ARG A 1 116 ? 27.655 -4.694 -64.246 1.00 89.31 116 ARG A C 1
ATOM 952 O O . ARG A 1 116 ? 27.998 -5.083 -65.352 1.00 89.31 116 ARG A O 1
ATOM 959 N N . GLU A 1 117 ? 28.293 -3.721 -63.602 1.00 89.12 117 GLU A N 1
ATOM 960 C CA . GLU A 1 117 ? 29.497 -3.069 -64.132 1.00 89.12 117 GLU A CA 1
ATOM 961 C C . GLU A 1 117 ? 30.656 -4.064 -64.288 1.00 89.12 117 GLU A C 1
ATOM 963 O O . GLU A 1 117 ? 31.334 -4.066 -65.312 1.00 89.12 117 GLU A O 1
ATOM 968 N N . LYS A 1 118 ? 30.828 -4.968 -63.316 1.00 81.94 118 LYS A N 1
ATOM 969 C CA . LYS A 1 118 ? 31.828 -6.039 -63.376 1.00 81.94 118 LYS A CA 1
ATOM 970 C C . LYS A 1 118 ? 31.551 -7.062 -64.483 1.00 81.94 118 LYS A C 1
ATOM 972 O O . LYS A 1 118 ? 32.501 -7.544 -65.082 1.00 81.94 118 LYS A O 1
ATOM 977 N N . ASP A 1 119 ? 30.289 -7.391 -64.748 1.00 77.00 119 ASP A N 1
ATOM 978 C CA . ASP A 1 119 ? 29.907 -8.351 -65.796 1.00 77.00 119 ASP A CA 1
ATOM 979 C C . ASP A 1 119 ? 30.064 -7.777 -67.225 1.00 77.00 119 ASP A C 1
ATOM 981 O O . ASP A 1 119 ? 29.997 -8.522 -68.203 1.00 77.00 119 ASP A O 1
ATOM 985 N N . HIS A 1 120 ? 30.261 -6.460 -67.361 1.00 65.38 120 HIS A N 1
ATOM 986 C CA . HIS A 1 120 ? 30.491 -5.766 -68.635 1.00 65.38 120 HIS A CA 1
ATOM 987 C C . HIS A 1 120 ? 31.979 -5.456 -68.927 1.00 65.38 120 HIS A C 1
ATOM 989 O O . HIS A 1 120 ? 32.265 -4.822 -69.946 1.00 65.38 120 HIS A O 1
ATOM 995 N N . LEU A 1 121 ? 32.902 -5.901 -68.064 1.00 53.72 121 LEU A N 1
ATOM 996 C CA . LEU A 1 121 ? 34.367 -5.820 -68.204 1.00 53.72 121 LEU A CA 1
ATOM 997 C C . LEU A 1 121 ? 34.959 -7.182 -68.589 1.00 53.72 121 LEU A C 1
ATOM 999 O O . LEU A 1 121 ? 35.902 -7.184 -69.411 1.00 53.72 121 LEU A O 1
#

Solvent-accessible surface area (backbone atoms only — not comparable to full-atom values): 6815 Å² total; per-residue (Å²): 111,45,47,63,33,10,47,48,54,49,49,52,36,54,76,71,69,51,55,63,56,61,52,11,58,77,66,74,48,53,44,68,61,42,51,32,24,36,67,27,77,36,71,63,53,69,84,40,32,70,58,52,17,61,77,68,72,45,62,60,63,64,61,70,51,86,71,77,82,74,78,54,76,68,57,56,56,54,53,49,56,51,48,55,55,50,52,54,52,50,53,53,51,52,57,51,50,56,52,50,54,51,54,50,51,57,49,54,53,49,54,52,51,54,51,53,57,59,76,74,109

Organism: NCBI:txid2565924

Secondary structure (DSSP, 8-state):
-HHHHHHHHHHHHHHTT--HHHHHHHTTS-HHHHHHHHHTS--TTTTTHHHHHHHHT--HHHHHS----PPPHHHHHHHHHHHHHHHHHHHHHHHHHHHHHHHHHHHHHHHHHHHHHHHT-